Protein AF-A0A0Q5AUI1-F1 (afdb_monomer_lite)

Foldseek 3Di:
DWKQPPPRRFIKDQPDDWDPDVVIDRDFAIATEAPADPVPDDDADDDPRMGDFDADFDADDPQGHTYGPDYTDTPHPPPPPDDDPVVVAAADADPVLLVVLQVVLVVCVVVTSQWTDWDDDRHAIETEGQDDPCPVVVVSCVVRNHRNYDYDHPDDDD

pLDDT: mean 89.95, std 7.63, range [59.0, 98.44]

Radius of gyration: 17.19 Å; chains: 1; bounding box: 42×30×46 Å

Sequence (158 aa):
MIESGPGSGVPLLCLSAVMESAPPRCSGDTVTLIGLDWDALPEVPETSGTRWFDGTLYGTWDGSAITLTRPFAVGDQSGVDQEDPFASSVGSADSETLARALENLRTRRSEDANHLDAVEWDGIVHAVVVYDDGSIQADLDREFGTGVVVVRSALRPV

Structure (mmCIF, N/CA/C/O backbone):
data_AF-A0A0Q5AUI1-F1
#
_entry.id   AF-A0A0Q5AUI1-F1
#
loop_
_atom_site.group_PDB
_atom_site.id
_atom_site.type_symbol
_atom_site.label_atom_id
_atom_site.label_alt_id
_atom_site.label_comp_id
_atom_site.label_asym_id
_atom_site.label_entity_id
_atom_site.label_seq_id
_atom_site.pdbx_PDB_ins_code
_atom_site.Cartn_x
_atom_site.Cartn_y
_atom_site.Cartn_z
_atom_site.occupancy
_atom_site.B_iso_or_equiv
_atom_site.auth_seq_id
_atom_site.auth_comp_id
_atom_site.auth_asym_id
_atom_site.auth_atom_id
_atom_site.pdbx_PDB_model_num
ATOM 1 N N . MET A 1 1 ? 3.077 3.809 -10.133 1.00 86.44 1 MET A N 1
ATOM 2 C CA . MET A 1 1 ? 4.327 4.433 -10.599 1.00 86.44 1 MET A CA 1
ATOM 3 C C . MET A 1 1 ? 5.552 3.720 -10.046 1.00 86.44 1 MET A C 1
ATOM 5 O O . MET A 1 1 ? 5.557 3.340 -8.876 1.00 86.44 1 MET A O 1
ATOM 9 N N . ILE A 1 2 ? 6.552 3.512 -10.904 1.00 88.56 2 ILE A N 1
ATOM 10 C CA . ILE A 1 2 ? 7.879 2.983 -10.578 1.00 88.56 2 ILE A CA 1
ATOM 11 C C . ILE A 1 2 ? 8.908 4.039 -10.967 1.00 88.56 2 ILE A C 1
ATOM 13 O O . ILE A 1 2 ? 8.823 4.586 -12.066 1.00 88.56 2 ILE A O 1
ATOM 17 N N . GLU A 1 3 ? 9.902 4.275 -10.113 1.00 87.50 3 GLU A N 1
ATOM 18 C CA . GLU A 1 3 ? 11.056 5.120 -10.433 1.00 87.50 3 GLU A CA 1
ATOM 19 C C . GLU A 1 3 ? 12.385 4.409 -10.154 1.00 87.50 3 GLU A C 1
ATOM 21 O O . GLU A 1 3 ? 12.487 3.539 -9.287 1.00 87.50 3 GLU A O 1
ATOM 26 N N . SER A 1 4 ? 13.435 4.794 -10.879 1.00 84.25 4 SER A N 1
ATOM 27 C CA . SER A 1 4 ? 14.806 4.460 -10.502 1.00 84.25 4 SER A CA 1
ATOM 28 C C . SER A 1 4 ? 15.216 5.359 -9.332 1.00 84.25 4 SER A C 1
ATOM 30 O O . SER A 1 4 ? 15.335 6.574 -9.505 1.00 84.25 4 SER A O 1
ATOM 32 N N . GLY A 1 5 ? 15.425 4.791 -8.145 1.00 70.19 5 GLY A N 1
ATOM 33 C CA . GLY A 1 5 ? 15.835 5.534 -6.955 1.00 70.19 5 GLY A CA 1
ATOM 34 C C . GLY A 1 5 ? 17.077 6.414 -7.196 1.00 70.19 5 GLY A C 1
ATOM 35 O O . GLY A 1 5 ? 17.892 6.134 -8.084 1.00 70.19 5 GLY A O 1
ATOM 36 N N . PRO A 1 6 ? 17.255 7.493 -6.411 1.00 62.56 6 PRO A N 1
ATOM 37 C CA . PRO A 1 6 ? 18.282 8.494 -6.673 1.00 62.56 6 PRO A CA 1
ATOM 38 C C . PRO A 1 6 ? 19.688 7.885 -6.593 1.00 62.56 6 PRO A C 1
ATOM 40 O O . PRO A 1 6 ? 20.089 7.347 -5.564 1.00 62.56 6 PRO A O 1
ATOM 43 N N . GLY A 1 7 ? 20.449 7.989 -7.687 1.00 59.00 7 GLY A N 1
ATOM 44 C CA . GLY A 1 7 ? 21.872 7.634 -7.755 1.00 59.00 7 GLY A CA 1
ATOM 45 C C . GLY A 1 7 ? 22.208 6.137 -7.745 1.00 59.00 7 GLY A C 1
ATOM 46 O O . GLY A 1 7 ? 23.362 5.797 -7.988 1.00 59.00 7 GLY A O 1
ATOM 47 N N . SER A 1 8 ? 21.241 5.247 -7.495 1.00 65.94 8 SER A N 1
ATOM 48 C CA . SER A 1 8 ? 21.472 3.798 -7.401 1.00 65.94 8 SER A CA 1
ATOM 49 C C . SER A 1 8 ? 20.901 2.996 -8.572 1.00 65.94 8 SER A C 1
ATOM 51 O O . SER A 1 8 ? 21.332 1.867 -8.790 1.00 65.94 8 SER A O 1
ATOM 53 N N . GLY A 1 9 ? 19.925 3.541 -9.311 1.00 71.94 9 GLY A N 1
ATOM 54 C CA . GLY A 1 9 ? 19.213 2.803 -10.364 1.00 71.94 9 GLY A CA 1
ATOM 55 C C . GLY A 1 9 ? 18.279 1.706 -9.833 1.00 71.94 9 GLY A C 1
ATOM 56 O O . GLY A 1 9 ? 17.624 1.025 -10.624 1.00 71.94 9 GLY A O 1
ATOM 57 N N . VAL A 1 10 ? 18.198 1.542 -8.504 1.00 83.06 10 VAL A N 1
ATOM 58 C CA . VAL A 1 10 ? 17.347 0.542 -7.852 1.00 83.06 10 VAL A CA 1
ATOM 59 C C . VAL A 1 10 ? 15.887 0.881 -8.144 1.00 83.06 10 VAL A C 1
ATOM 61 O O . VAL A 1 10 ? 15.465 1.998 -7.841 1.00 83.06 10 VAL A O 1
ATOM 64 N N . PRO A 1 11 ? 15.108 -0.042 -8.720 1.00 89.69 11 PRO A N 1
ATOM 65 C CA . PRO A 1 11 ? 13.705 0.210 -8.992 1.00 89.69 11 PRO A CA 1
ATOM 66 C C . PRO A 1 11 ? 12.871 0.223 -7.712 1.00 89.69 11 PRO A C 1
ATOM 68 O O . PRO A 1 11 ? 12.910 -0.720 -6.915 1.00 89.69 11 PRO A O 1
ATOM 71 N N . LEU A 1 12 ? 12.085 1.282 -7.551 1.00 90.75 12 LEU A N 1
ATOM 72 C CA . LEU A 1 12 ? 11.180 1.488 -6.428 1.00 90.75 12 LEU A CA 1
ATOM 73 C C . LEU A 1 12 ? 9.745 1.572 -6.934 1.00 90.75 12 LEU A C 1
ATOM 75 O O . LEU A 1 12 ? 9.452 2.341 -7.846 1.00 90.75 12 LEU A O 1
ATOM 79 N N . LEU A 1 13 ? 8.850 0.809 -6.315 1.00 91.25 13 LEU A N 1
ATOM 80 C CA . LEU A 1 13 ? 7.411 0.974 -6.461 1.00 91.25 13 LEU A CA 1
ATOM 81 C C . LEU A 1 13 ? 6.927 2.026 -5.464 1.00 91.25 13 LEU A C 1
ATOM 83 O O . LEU A 1 13 ? 7.110 1.854 -4.256 1.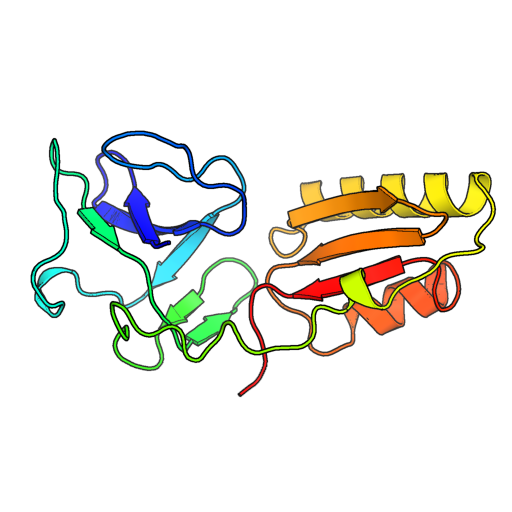00 91.25 13 LEU A O 1
ATOM 87 N N . CYS A 1 14 ? 6.282 3.084 -5.954 1.00 91.06 14 CYS A N 1
ATOM 88 C CA . CYS A 1 14 ? 5.610 4.040 -5.080 1.00 91.06 14 CYS A CA 1
ATOM 89 C C . CYS A 1 14 ? 4.290 3.443 -4.581 1.00 91.06 14 CYS A C 1
ATOM 91 O O . CYS A 1 14 ? 3.431 3.097 -5.394 1.00 91.06 14 CYS A O 1
ATOM 93 N N . LEU A 1 15 ? 4.122 3.360 -3.260 1.00 87.56 15 LEU A N 1
ATOM 94 C CA . LEU A 1 15 ? 2.898 2.861 -2.619 1.00 87.56 15 LEU A CA 1
ATOM 95 C C . LEU A 1 15 ? 2.048 3.968 -1.985 1.00 87.56 15 LEU A C 1
ATOM 97 O O . LEU A 1 15 ? 0.952 3.718 -1.489 1.00 87.56 15 LEU A O 1
ATOM 101 N N . SER A 1 16 ? 2.551 5.197 -2.021 1.00 81.12 16 SER A N 1
ATOM 102 C CA . SER A 1 16 ? 1.872 6.396 -1.542 1.00 81.12 16 SER A CA 1
ATOM 103 C C . SER A 1 16 ? 1.710 7.406 -2.682 1.00 81.12 16 SER A C 1
ATOM 105 O O . SER A 1 16 ? 1.812 7.068 -3.864 1.00 81.12 16 SER A O 1
ATOM 107 N N . ALA A 1 17 ? 1.455 8.666 -2.328 1.00 80.81 17 ALA A N 1
ATOM 108 C CA . ALA A 1 17 ? 1.389 9.750 -3.290 1.00 80.81 17 ALA A CA 1
ATOM 109 C C . ALA A 1 17 ? 2.681 9.864 -4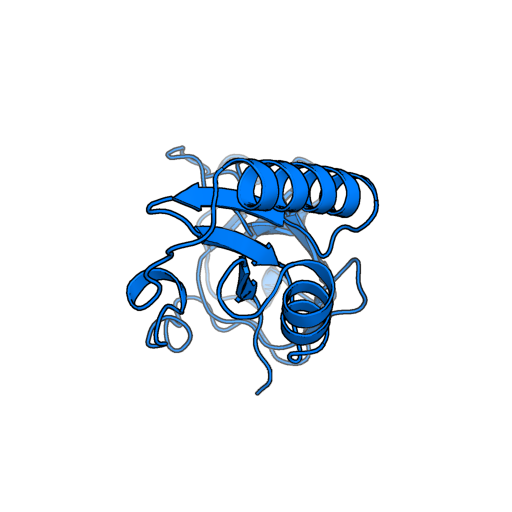.122 1.00 80.81 17 ALA A C 1
ATOM 111 O O . ALA A 1 17 ? 3.787 9.539 -3.677 1.00 80.81 17 ALA A O 1
ATOM 112 N N . VAL A 1 18 ? 2.512 10.358 -5.344 1.00 85.88 18 VAL A N 1
ATOM 113 C CA . VAL A 1 18 ? 3.593 10.701 -6.265 1.00 85.88 18 VAL A CA 1
ATOM 114 C C . VAL A 1 18 ? 3.645 12.217 -6.375 1.00 85.88 18 VAL A C 1
ATOM 116 O O . VAL A 1 18 ? 2.613 12.864 -6.543 1.00 85.88 18 VAL A O 1
ATOM 119 N N . MET A 1 19 ? 4.841 12.790 -6.278 1.00 85.81 19 MET A N 1
ATOM 120 C CA . MET A 1 19 ? 5.045 14.226 -6.421 1.00 85.81 19 MET A CA 1
ATOM 121 C C . MET A 1 19 ? 4.733 14.691 -7.844 1.00 85.81 19 MET A C 1
ATOM 123 O O . MET A 1 19 ? 5.208 14.101 -8.817 1.00 85.81 19 MET A O 1
ATOM 127 N N . GLU A 1 20 ? 4.023 15.813 -7.954 1.00 84.81 20 GLU A N 1
ATOM 128 C CA . GLU A 1 20 ? 3.817 16.538 -9.211 1.00 84.81 20 GLU A CA 1
ATOM 129 C C . GLU A 1 20 ? 5.108 17.279 -9.620 1.00 84.81 20 GLU A C 1
ATOM 131 O O . GLU A 1 20 ? 5.225 18.500 -9.513 1.00 84.81 20 GLU A O 1
ATOM 136 N N . SER A 1 21 ? 6.123 16.523 -10.045 1.00 84.44 21 SER A N 1
ATOM 137 C CA . SER A 1 21 ? 7.428 17.028 -10.488 1.00 84.44 21 SER A CA 1
ATOM 138 C C . SER A 1 21 ? 7.907 16.345 -11.775 1.00 84.44 21 SER A C 1
ATOM 140 O O . SER A 1 21 ? 7.344 15.345 -12.213 1.00 84.44 21 SER A O 1
ATOM 142 N N . ALA A 1 22 ? 8.962 16.888 -12.392 1.00 82.25 22 ALA A N 1
ATOM 143 C CA . ALA A 1 22 ? 9.622 16.307 -13.564 1.00 82.25 22 ALA A CA 1
ATOM 144 C C . ALA A 1 22 ? 11.143 16.211 -13.309 1.00 82.25 22 ALA A C 1
ATOM 146 O O . ALA A 1 22 ? 11.827 17.235 -13.400 1.00 82.25 22 ALA A O 1
ATOM 147 N N . PRO A 1 23 ? 11.693 15.030 -12.956 1.00 86.06 23 PRO A N 1
ATOM 148 C CA . PRO A 1 23 ? 11.027 13.726 -12.838 1.00 86.06 23 PRO A CA 1
ATOM 149 C C . PRO A 1 23 ? 10.053 13.649 -11.643 1.00 86.06 23 PRO A C 1
ATOM 151 O O . PRO A 1 23 ? 10.285 14.331 -10.636 1.00 86.06 23 PRO A O 1
ATOM 154 N N . PRO A 1 24 ? 8.980 12.842 -11.717 1.00 86.62 24 PRO A N 1
ATOM 155 C CA . PRO A 1 24 ? 8.130 12.551 -10.569 1.00 86.62 24 PRO A CA 1
ATOM 156 C C . PRO A 1 24 ? 8.910 11.719 -9.545 1.00 86.62 24 PRO A C 1
ATOM 158 O O . PRO A 1 24 ? 9.877 11.037 -9.885 1.00 86.62 24 PRO A O 1
ATOM 161 N N . ARG A 1 25 ? 8.508 11.807 -8.278 1.00 86.44 25 ARG A N 1
ATOM 162 C CA . ARG A 1 25 ? 9.182 11.149 -7.148 1.00 86.44 25 ARG A CA 1
ATOM 163 C C . ARG A 1 25 ? 8.147 10.520 -6.231 1.00 86.44 25 ARG A C 1
ATOM 165 O O . ARG A 1 25 ? 7.089 11.116 -6.028 1.00 86.44 25 ARG A O 1
ATOM 172 N N . CYS A 1 26 ? 8.439 9.366 -5.645 1.00 88.38 26 CYS A N 1
ATOM 173 C CA . CYS A 1 26 ? 7.601 8.829 -4.583 1.00 88.38 26 CYS A CA 1
ATOM 174 C C . CYS A 1 26 ? 7.643 9.788 -3.377 1.00 88.38 26 CYS A C 1
ATOM 176 O O . CYS A 1 26 ? 8.717 10.111 -2.866 1.00 88.38 26 CYS A O 1
ATOM 178 N N . SER A 1 27 ? 6.480 10.236 -2.902 1.00 78.62 27 SER A N 1
ATOM 179 C CA . SER A 1 27 ? 6.344 10.943 -1.626 1.00 78.62 27 SER A CA 1
ATOM 180 C C . SER A 1 27 ? 5.718 9.994 -0.610 1.00 78.62 27 SER A C 1
ATOM 182 O O . SER A 1 27 ? 4.501 9.976 -0.439 1.00 78.62 27 SER A O 1
ATOM 184 N N . GLY A 1 28 ? 6.541 9.163 0.025 1.00 80.88 28 GLY A N 1
ATOM 185 C CA . GLY A 1 28 ? 6.093 8.245 1.069 1.00 80.88 28 GLY A CA 1
ATOM 186 C C . GLY A 1 28 ? 6.726 6.870 0.960 1.00 80.88 28 GLY A C 1
ATOM 187 O O . GLY A 1 28 ? 7.882 6.741 0.550 1.00 80.88 28 GLY A O 1
ATOM 188 N N . ASP A 1 29 ? 5.956 5.864 1.355 1.00 86.38 29 ASP A N 1
ATOM 189 C CA . ASP A 1 29 ? 6.425 4.494 1.442 1.00 86.38 29 ASP A CA 1
ATOM 190 C C . ASP A 1 29 ? 6.708 3.929 0.048 1.00 86.38 29 ASP A C 1
ATOM 192 O O . ASP A 1 29 ? 5.959 4.117 -0.921 1.00 86.38 29 ASP A O 1
ATOM 196 N N . THR A 1 30 ? 7.843 3.244 -0.047 1.00 89.19 30 THR A N 1
ATOM 197 C CA . THR A 1 30 ? 8.307 2.611 -1.277 1.00 89.19 30 THR A CA 1
ATOM 198 C C . THR A 1 30 ? 8.703 1.184 -0.994 1.00 89.19 30 THR A C 1
ATOM 200 O O . THR A 1 30 ? 9.185 0.861 0.091 1.00 89.19 30 THR A O 1
ATOM 203 N N . VAL A 1 31 ? 8.528 0.338 -1.999 1.00 90.00 31 VAL A N 1
ATOM 204 C CA . VAL A 1 31 ? 8.991 -1.043 -1.955 1.00 90.00 31 VAL A CA 1
ATOM 205 C C . VAL A 1 31 ? 10.002 -1.270 -3.061 1.00 90.00 31 VAL A C 1
ATOM 207 O O . VAL A 1 31 ? 9.814 -0.843 -4.201 1.00 90.00 31 VAL A O 1
ATOM 210 N N . THR A 1 32 ? 11.090 -1.955 -2.718 1.00 92.06 32 THR A N 1
ATOM 211 C CA . THR A 1 32 ? 12.100 -2.350 -3.701 1.00 92.06 32 THR A CA 1
ATOM 212 C C . THR A 1 32 ? 11.538 -3.432 -4.617 1.00 92.06 32 THR A C 1
ATOM 214 O O . THR A 1 32 ? 10.924 -4.394 -4.147 1.00 92.06 32 THR A O 1
ATOM 217 N N . LEU A 1 33 ? 11.780 -3.297 -5.922 1.00 92.44 33 LEU A N 1
ATOM 218 C CA . LEU A 1 33 ? 11.477 -4.343 -6.895 1.00 92.44 33 LEU A CA 1
ATOM 219 C C . LEU A 1 33 ? 12.740 -5.129 -7.245 1.00 92.44 33 LEU A C 1
ATOM 221 O O . LEU A 1 33 ? 13.766 -4.563 -7.626 1.00 92.44 33 LEU A O 1
ATOM 225 N N . ILE A 1 34 ? 12.637 -6.450 -7.174 1.00 93.44 34 ILE A N 1
ATOM 226 C CA . ILE A 1 34 ? 13.680 -7.390 -7.578 1.00 93.44 34 ILE A CA 1
ATOM 227 C C . ILE A 1 34 ? 13.294 -7.989 -8.930 1.00 93.44 34 ILE A C 1
ATOM 229 O O . ILE A 1 34 ? 12.168 -8.448 -9.123 1.00 93.44 34 ILE A O 1
ATOM 233 N N . GLY A 1 35 ? 14.248 -8.008 -9.864 1.00 91.62 35 GLY A N 1
ATOM 234 C CA . GLY A 1 35 ? 14.074 -8.612 -11.187 1.00 91.62 35 GLY A CA 1
ATOM 235 C C . GLY A 1 35 ? 13.540 -7.672 -12.272 1.00 91.62 35 GLY A C 1
ATOM 236 O O . GLY A 1 35 ? 13.258 -8.145 -13.369 1.00 91.62 35 GLY A O 1
ATOM 237 N N . LEU A 1 36 ? 13.413 -6.364 -12.006 1.00 91.88 36 LEU A N 1
ATOM 238 C CA . LEU A 1 36 ? 13.175 -5.393 -13.077 1.00 91.88 36 LEU A CA 1
ATOM 239 C C . LEU A 1 36 ? 14.472 -5.162 -13.857 1.00 91.88 36 LEU A C 1
ATOM 241 O O . LEU A 1 36 ? 15.489 -4.776 -13.281 1.00 91.88 36 LEU A O 1
ATOM 245 N N . ASP A 1 37 ? 14.396 -5.347 -15.169 1.00 88.94 37 ASP A N 1
ATOM 246 C CA . ASP A 1 37 ? 15.442 -4.982 -16.116 1.00 88.94 37 ASP A CA 1
ATOM 247 C C . ASP A 1 37 ? 14.979 -3.759 -16.915 1.00 88.94 37 ASP A C 1
ATOM 249 O O . ASP A 1 37 ? 14.050 -3.850 -17.718 1.00 88.94 37 ASP A O 1
ATOM 253 N N . TRP A 1 38 ? 15.607 -2.607 -16.667 1.00 88.69 38 TRP A N 1
ATOM 254 C CA . TRP A 1 38 ? 15.267 -1.348 -17.330 1.00 88.69 38 TRP A CA 1
ATOM 255 C C . TRP A 1 38 ? 15.520 -1.375 -18.838 1.00 88.69 38 TRP A C 1
ATOM 257 O O . TRP A 1 38 ? 14.837 -0.660 -19.566 1.00 88.69 38 TRP A O 1
ATOM 267 N N . ASP A 1 39 ? 16.482 -2.172 -19.303 1.00 88.50 39 ASP A N 1
ATOM 268 C CA . ASP A 1 39 ? 16.862 -2.222 -20.716 1.00 88.50 39 ASP A CA 1
ATOM 269 C C . ASP A 1 39 ? 15.971 -3.191 -21.514 1.00 88.50 39 ASP A C 1
ATOM 271 O O . ASP A 1 39 ? 15.952 -3.159 -22.745 1.00 88.50 39 ASP A O 1
ATOM 275 N N . ALA A 1 40 ? 15.189 -4.024 -20.819 1.00 88.69 40 ALA A N 1
ATOM 276 C CA . ALA A 1 40 ? 14.166 -4.885 -21.407 1.00 88.69 40 ALA A CA 1
ATOM 277 C C . ALA A 1 40 ? 12.796 -4.192 -21.563 1.00 88.69 40 ALA A C 1
ATOM 279 O O . ALA A 1 40 ? 11.871 -4.781 -22.131 1.00 88.69 40 ALA A O 1
ATOM 280 N N . LEU A 1 41 ? 12.642 -2.969 -21.047 1.00 89.62 41 LEU A N 1
ATOM 281 C CA . LEU A 1 41 ? 11.410 -2.190 -21.165 1.00 89.62 41 LEU A CA 1
ATOM 282 C C . LEU A 1 41 ? 11.320 -1.480 -22.527 1.00 89.62 41 LEU A C 1
ATOM 284 O O . LEU A 1 41 ? 12.344 -1.210 -23.160 1.00 89.62 41 LEU A O 1
ATOM 288 N N . PRO A 1 42 ? 10.104 -1.125 -22.989 1.00 89.31 42 PRO A N 1
ATOM 289 C CA . PRO A 1 42 ? 9.968 -0.100 -24.021 1.00 89.31 42 PRO A CA 1
ATOM 290 C C . PRO A 1 42 ? 10.610 1.219 -23.562 1.00 89.31 42 PRO A C 1
ATOM 292 O O . PRO A 1 42 ? 10.900 1.403 -22.381 1.00 89.31 42 PRO A O 1
ATOM 295 N N . GLU A 1 43 ? 10.804 2.160 -24.489 1.00 89.50 43 GLU A N 1
ATOM 296 C CA . GLU A 1 43 ? 11.309 3.490 -24.139 1.00 89.50 43 GLU A CA 1
ATOM 297 C C . GLU A 1 43 ? 10.403 4.143 -23.082 1.00 89.50 43 GLU A C 1
ATOM 299 O O . GLU A 1 43 ? 9.198 4.307 -23.289 1.00 89.50 43 GLU A O 1
ATOM 304 N N . VAL A 1 44 ? 10.996 4.487 -21.938 1.00 91.44 44 VAL A N 1
ATOM 305 C CA . VAL A 1 44 ? 10.334 5.169 -20.823 1.00 91.44 44 VAL A CA 1
ATOM 306 C C . VAL A 1 44 ? 10.931 6.564 -20.640 1.00 91.44 44 VAL A C 1
ATOM 308 O O . VAL A 1 44 ? 12.103 6.772 -20.964 1.00 91.44 44 VAL A O 1
ATOM 311 N N . PRO A 1 45 ? 10.161 7.529 -20.110 1.00 91.12 45 PRO A N 1
ATOM 312 C CA . PRO A 1 45 ? 10.682 8.847 -19.785 1.00 91.12 45 PRO A CA 1
ATOM 313 C C . PRO A 1 45 ? 11.936 8.785 -18.905 1.00 91.12 45 PRO A C 1
ATOM 315 O O . PRO A 1 45 ? 11.977 8.068 -17.902 1.00 91.12 45 PRO A O 1
ATOM 318 N N . GLU A 1 46 ? 12.940 9.581 -19.272 1.00 90.00 46 GLU A N 1
ATOM 319 C CA . GLU A 1 46 ? 14.162 9.771 -18.497 1.00 90.00 46 GLU A CA 1
ATOM 320 C C . GLU A 1 46 ? 14.486 11.266 -18.385 1.00 90.00 46 GLU A C 1
ATOM 322 O O . GLU A 1 46 ? 14.387 12.030 -19.346 1.00 90.00 46 GLU A O 1
ATOM 327 N N . THR A 1 47 ? 14.876 11.720 -17.198 1.00 90.56 47 THR A N 1
ATOM 328 C CA . THR A 1 47 ? 15.354 13.089 -16.968 1.00 90.56 47 THR A CA 1
ATOM 329 C C . THR A 1 47 ? 16.397 13.073 -15.869 1.00 90.56 47 THR A C 1
ATOM 331 O O . THR A 1 47 ? 16.176 12.511 -14.798 1.00 90.56 47 THR A O 1
ATOM 334 N N . SER A 1 48 ? 17.552 13.689 -16.139 1.00 86.69 48 SER A N 1
ATOM 335 C CA . SER A 1 48 ? 18.683 13.743 -15.202 1.00 86.69 48 SER A CA 1
ATOM 336 C C . SER A 1 48 ? 19.082 12.359 -14.656 1.00 86.69 48 SER A C 1
ATOM 338 O O . SER A 1 48 ? 19.402 12.227 -13.477 1.00 86.69 48 SER A O 1
ATOM 340 N N . GLY A 1 49 ? 19.024 11.321 -15.503 1.00 83.62 49 GLY A N 1
ATOM 341 C CA . GLY A 1 49 ? 19.362 9.937 -15.148 1.00 83.62 49 GLY A CA 1
ATOM 342 C C . GLY A 1 49 ? 18.322 9.204 -14.293 1.00 83.62 49 GLY A C 1
ATOM 343 O O . GLY A 1 49 ? 18.596 8.104 -13.826 1.00 83.62 49 GLY A O 1
ATOM 344 N N . THR A 1 50 ? 17.147 9.798 -14.058 1.00 87.88 50 THR A N 1
ATOM 345 C CA . THR A 1 50 ? 16.010 9.131 -13.406 1.00 87.88 50 THR A CA 1
ATOM 346 C C . THR A 1 50 ? 15.042 8.640 -14.471 1.00 87.88 50 THR A C 1
ATOM 348 O O . THR A 1 50 ? 14.583 9.454 -15.271 1.00 87.88 50 THR A O 1
ATOM 351 N N . ARG A 1 51 ? 14.723 7.344 -14.466 1.00 91.12 51 ARG A N 1
ATOM 352 C CA . ARG A 1 51 ? 13.686 6.716 -15.297 1.00 91.12 51 ARG A CA 1
ATOM 353 C C . ARG A 1 51 ? 12.422 6.495 -14.474 1.00 91.12 51 ARG A C 1
ATOM 355 O O . ARG A 1 51 ? 12.519 6.173 -13.289 1.00 91.12 51 ARG A O 1
ATOM 362 N N . TRP A 1 52 ? 11.251 6.636 -15.089 1.00 92.19 52 TRP A N 1
ATOM 363 C CA . TRP A 1 52 ? 9.975 6.334 -14.434 1.00 92.19 52 TRP A CA 1
ATOM 364 C C . TRP A 1 52 ? 8.902 5.897 -15.424 1.00 92.19 52 TRP A C 1
ATOM 366 O O . TRP A 1 52 ? 8.933 6.267 -16.596 1.00 92.19 52 TRP A O 1
ATOM 376 N N . PHE A 1 53 ? 7.931 5.126 -14.941 1.00 91.69 53 PHE A N 1
ATOM 377 C CA . PHE A 1 53 ? 6.750 4.740 -15.709 1.00 91.69 53 PHE A CA 1
ATOM 378 C C . PHE A 1 53 ? 5.614 4.258 -14.796 1.00 91.69 53 PHE A C 1
ATOM 380 O O . PHE A 1 53 ? 5.798 3.997 -13.604 1.00 91.69 53 PHE A O 1
ATOM 387 N N . ASP A 1 54 ? 4.434 4.091 -15.384 1.00 89.88 54 ASP A N 1
ATOM 388 C CA . ASP A 1 54 ? 3.280 3.439 -14.770 1.00 89.88 54 ASP A CA 1
ATOM 389 C C . ASP A 1 54 ? 2.952 2.130 -15.484 1.00 89.88 54 ASP A C 1
ATOM 391 O O . ASP A 1 54 ? 3.304 1.934 -16.648 1.00 89.88 54 ASP A O 1
ATOM 395 N N . GLY A 1 55 ? 2.260 1.234 -14.788 1.00 89.38 55 GLY A N 1
ATOM 396 C CA . GLY A 1 55 ? 1.703 0.022 -15.369 1.00 89.38 55 GLY A CA 1
ATOM 397 C C . GLY A 1 55 ? 1.385 -1.031 -14.310 1.00 89.38 55 GLY A C 1
ATOM 398 O O . GLY A 1 55 ? 1.321 -0.721 -13.118 1.00 89.38 55 GLY A O 1
ATOM 399 N N . THR A 1 56 ? 1.253 -2.280 -14.752 1.00 89.00 56 THR A N 1
ATOM 400 C CA . THR A 1 56 ? 0.889 -3.420 -13.902 1.00 89.00 56 THR A CA 1
ATOM 401 C C . THR A 1 56 ? 2.067 -4.381 -13.719 1.00 89.00 56 THR A C 1
ATOM 403 O O . THR A 1 56 ? 2.817 -4.665 -14.658 1.00 89.00 56 THR A O 1
ATOM 406 N N . LEU A 1 57 ? 2.221 -4.903 -12.498 1.00 91.19 57 LEU A N 1
ATOM 407 C CA . LEU A 1 57 ? 3.239 -5.892 -12.141 1.00 91.19 57 LEU A CA 1
ATOM 408 C C . LEU A 1 57 ? 2.623 -7.149 -11.543 1.00 91.19 57 LEU A C 1
ATOM 410 O O . LEU A 1 57 ? 1.541 -7.117 -10.963 1.00 91.19 57 LEU A O 1
ATOM 414 N N . TYR A 1 58 ? 3.378 -8.239 -11.629 1.00 92.00 58 TYR A N 1
ATOM 415 C CA . TYR A 1 58 ? 3.077 -9.498 -10.962 1.00 92.00 58 TYR A CA 1
ATOM 416 C C . TYR A 1 58 ? 4.322 -9.957 -10.222 1.00 92.00 58 TYR A C 1
ATOM 418 O O . TYR A 1 58 ? 5.415 -9.984 -10.794 1.00 92.00 58 TYR A O 1
ATOM 426 N N . GLY A 1 59 ? 4.171 -10.339 -8.960 1.00 93.25 59 GLY A N 1
ATOM 427 C CA . GLY A 1 59 ? 5.309 -10.674 -8.122 1.00 93.25 59 GLY A CA 1
ATOM 428 C C . GLY A 1 59 ? 4.926 -11.346 -6.817 1.00 93.25 59 GLY A C 1
ATOM 429 O O . GLY A 1 59 ? 3.748 -11.507 -6.510 1.00 93.25 59 GLY A O 1
ATOM 430 N N . THR A 1 60 ? 5.945 -11.737 -6.064 1.00 94.56 60 THR A N 1
ATOM 431 C CA . THR A 1 60 ? 5.817 -12.244 -4.697 1.00 94.56 60 THR A CA 1
ATOM 432 C C . THR A 1 60 ? 6.303 -11.191 -3.716 1.00 94.56 60 THR A C 1
ATOM 434 O O . THR A 1 60 ? 7.403 -10.665 -3.886 1.00 94.56 60 THR A O 1
ATOM 437 N N . TRP A 1 61 ? 5.499 -10.917 -2.693 1.00 93.94 61 TRP A N 1
ATOM 438 C CA . TRP A 1 61 ? 5.855 -10.070 -1.558 1.00 93.94 61 TRP A CA 1
ATOM 439 C C . TRP A 1 61 ? 6.465 -10.922 -0.443 1.00 93.94 61 TRP A C 1
ATOM 441 O O . TRP A 1 61 ? 5.876 -11.932 -0.064 1.00 93.94 61 TRP A O 1
ATOM 451 N N . ASP A 1 62 ? 7.633 -10.529 0.069 1.00 92.50 62 ASP A N 1
ATOM 452 C CA . ASP A 1 62 ? 8.329 -11.244 1.154 1.00 92.50 62 ASP A CA 1
ATOM 453 C C . ASP A 1 62 ? 8.278 -10.529 2.518 1.00 92.50 62 ASP A C 1
ATOM 455 O O . ASP A 1 62 ? 8.905 -10.981 3.475 1.00 92.50 62 ASP A O 1
ATOM 459 N N . GLY A 1 63 ? 7.532 -9.423 2.608 1.00 91.00 63 GLY A N 1
ATOM 460 C CA . GLY A 1 63 ? 7.503 -8.533 3.773 1.00 91.00 63 GLY A CA 1
ATOM 461 C C . GLY A 1 63 ? 8.424 -7.314 3.650 1.00 91.00 63 GLY A C 1
ATOM 462 O O . GLY A 1 63 ? 8.320 -6.395 4.457 1.00 91.00 63 GLY A O 1
ATOM 463 N N . SER A 1 64 ? 9.301 -7.266 2.642 1.00 90.50 64 SER A N 1
ATOM 464 C CA . SER A 1 64 ? 10.244 -6.155 2.440 1.00 90.50 64 SER A CA 1
ATOM 465 C C . SER A 1 64 ? 10.446 -5.744 0.977 1.00 90.50 64 SER A C 1
ATOM 467 O O . SER A 1 64 ? 10.616 -4.558 0.679 1.00 90.50 64 SER A O 1
ATOM 469 N N . ALA A 1 65 ? 10.399 -6.697 0.049 1.00 92.81 65 ALA A N 1
ATOM 470 C CA . ALA A 1 65 ? 10.581 -6.483 -1.377 1.00 92.81 65 ALA A CA 1
ATOM 471 C C . ALA A 1 65 ? 9.560 -7.276 -2.199 1.00 92.81 65 ALA A C 1
ATOM 473 O O . ALA A 1 65 ? 9.041 -8.314 -1.780 1.00 92.81 65 ALA A O 1
ATOM 474 N N . ILE A 1 66 ? 9.290 -6.788 -3.412 1.00 94.62 66 ILE A N 1
ATOM 475 C CA . ILE A 1 66 ? 8.521 -7.533 -4.411 1.00 94.62 66 ILE A CA 1
ATOM 476 C C . ILE A 1 66 ? 9.498 -8.138 -5.408 1.00 94.62 66 ILE A C 1
ATOM 478 O O . ILE A 1 66 ? 10.213 -7.419 -6.105 1.00 94.62 66 ILE A O 1
ATOM 482 N N . THR A 1 67 ? 9.483 -9.460 -5.533 1.00 95.38 67 THR A N 1
ATOM 483 C CA . THR A 1 67 ? 10.191 -10.153 -6.614 1.00 95.38 67 THR A CA 1
ATOM 484 C C . THR A 1 67 ? 9.254 -10.350 -7.793 1.00 95.38 67 THR A C 1
ATOM 486 O O . THR A 1 67 ? 8.219 -11.003 -7.658 1.00 95.38 67 THR A O 1
ATOM 489 N N . LEU A 1 68 ? 9.601 -9.789 -8.952 1.00 94.50 68 LEU A N 1
ATOM 490 C CA . LEU A 1 68 ? 8.798 -9.924 -10.163 1.00 94.50 68 LEU A CA 1
ATOM 491 C C . LEU A 1 68 ? 8.766 -11.385 -10.632 1.00 94.50 68 LEU A C 1
ATOM 493 O O . LEU A 1 68 ? 9.795 -12.044 -10.753 1.00 94.50 68 LEU A O 1
ATOM 497 N N . THR A 1 69 ? 7.568 -11.881 -10.932 1.00 94.00 69 THR A N 1
ATOM 498 C CA . THR A 1 69 ? 7.343 -13.229 -11.491 1.00 94.00 69 THR A CA 1
ATOM 499 C C . THR A 1 69 ? 7.024 -13.195 -12.983 1.00 94.00 69 THR A C 1
ATOM 501 O O . THR A 1 69 ? 6.993 -14.237 -13.641 1.00 94.00 69 THR A O 1
ATOM 504 N N . ARG A 1 70 ? 6.785 -12.000 -13.532 1.00 90.88 70 ARG A N 1
ATOM 505 C CA . ARG A 1 70 ? 6.553 -11.730 -14.953 1.00 90.88 70 ARG A CA 1
ATOM 506 C C . ARG A 1 70 ? 7.219 -10.403 -15.329 1.00 90.88 70 ARG A C 1
ATOM 508 O O . ARG A 1 70 ? 7.416 -9.569 -14.443 1.00 90.88 70 ARG A O 1
ATOM 515 N N . PRO A 1 71 ? 7.530 -10.179 -16.617 1.00 87.69 71 PRO A N 1
ATOM 516 C CA . PRO A 1 71 ? 7.935 -8.862 -17.090 1.00 87.69 71 PRO A CA 1
ATOM 517 C C . PRO A 1 71 ? 6.898 -7.797 -16.732 1.00 87.69 71 PRO A C 1
ATOM 519 O O . PRO A 1 71 ? 5.696 -8.072 -16.692 1.00 87.69 71 PRO A O 1
ATOM 522 N N . PHE A 1 72 ? 7.374 -6.580 -16.493 1.00 88.06 72 PHE A N 1
ATOM 523 C CA . PHE A 1 72 ? 6.508 -5.451 -16.193 1.00 88.06 72 PHE A CA 1
ATOM 524 C C . PHE A 1 72 ? 5.667 -5.071 -17.423 1.00 88.06 72 PHE A C 1
ATOM 526 O O . PHE A 1 72 ? 6.206 -4.931 -18.522 1.00 88.06 72 PHE A O 1
ATOM 533 N N . ALA A 1 73 ? 4.361 -4.861 -17.247 1.00 87.00 73 ALA A N 1
ATOM 534 C CA . ALA A 1 73 ? 3.475 -4.393 -18.309 1.00 87.00 73 ALA A CA 1
ATOM 535 C C . ALA A 1 73 ? 3.360 -2.857 -18.275 1.00 87.00 73 ALA A C 1
ATOM 537 O O . ALA A 1 73 ? 2.475 -2.296 -17.626 1.00 87.00 73 ALA A O 1
ATOM 538 N N . VAL A 1 74 ? 4.297 -2.165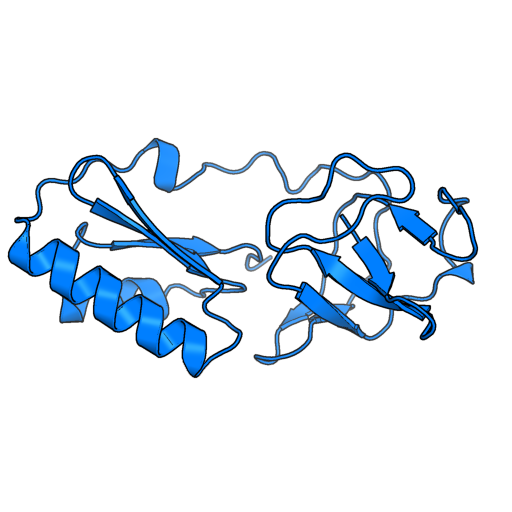 -18.935 1.00 90.38 74 VAL A N 1
ATOM 539 C CA . VAL A 1 74 ? 4.331 -0.689 -18.996 1.00 90.38 74 VAL A CA 1
ATOM 540 C C . VAL A 1 74 ? 3.071 -0.158 -19.683 1.00 90.38 74 VAL A C 1
ATOM 542 O O . VAL A 1 74 ? 2.697 -0.625 -20.756 1.00 90.38 74 VAL A O 1
ATOM 545 N N . GLY A 1 75 ? 2.419 0.823 -19.061 1.00 86.75 75 GLY A N 1
ATOM 546 C CA . GLY A 1 75 ? 1.176 1.433 -19.533 1.00 86.75 75 GLY A CA 1
ATOM 547 C C . GLY A 1 75 ? -0.080 0.585 -19.319 1.00 86.75 75 GLY A C 1
ATOM 548 O O . GLY A 1 75 ? -1.175 1.080 -19.576 1.00 86.75 75 GLY A O 1
ATOM 549 N N . ASP A 1 76 ? 0.043 -0.657 -18.836 1.00 86.44 76 ASP A N 1
ATOM 550 C CA . ASP A 1 76 ? -1.119 -1.493 -18.543 1.00 86.44 76 ASP A CA 1
ATOM 551 C C . ASP A 1 76 ? -1.816 -1.045 -17.257 1.00 86.44 76 ASP A C 1
ATOM 553 O O . ASP A 1 76 ? -1.222 -1.022 -16.177 1.00 86.44 76 ASP A O 1
ATOM 557 N N . GLN A 1 77 ? -3.101 -0.739 -17.384 1.00 80.25 77 GLN A N 1
ATOM 558 C CA . GLN A 1 77 ? -3.970 -0.281 -16.307 1.00 80.25 77 GLN A CA 1
ATOM 559 C C . GLN A 1 77 ? -5.010 -1.341 -15.917 1.00 80.25 77 GLN A C 1
ATOM 561 O O . GLN A 1 77 ? -5.939 -1.046 -15.180 1.00 80.25 77 GLN A O 1
ATOM 566 N N . SER A 1 78 ? -4.868 -2.595 -16.353 1.00 75.12 78 SER A N 1
ATOM 567 C CA . SER A 1 78 ? -5.825 -3.658 -16.010 1.00 75.12 78 SER A CA 1
ATOM 568 C C . SER A 1 78 ? -6.038 -3.866 -14.497 1.00 75.12 78 SER A C 1
ATOM 570 O O . SER A 1 78 ? -7.076 -4.380 -14.083 1.00 75.12 78 SER A O 1
ATOM 572 N N . GLY A 1 79 ? -5.097 -3.432 -13.650 1.00 68.50 79 GLY A N 1
ATOM 573 C CA . GLY A 1 79 ? -5.216 -3.494 -12.190 1.00 68.50 79 GLY A CA 1
ATOM 574 C C . GLY A 1 79 ? -6.118 -2.444 -11.511 1.00 68.50 79 GLY A C 1
ATOM 575 O O . GLY A 1 79 ? -6.442 -2.636 -10.333 1.00 68.50 79 GLY A O 1
ATOM 576 N N . VAL A 1 80 ? -6.524 -1.352 -12.185 1.00 67.94 80 VAL A N 1
ATOM 577 C CA . VAL A 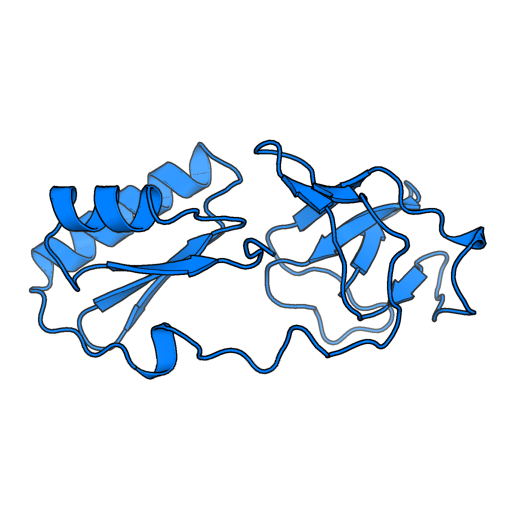1 80 ? -7.280 -0.248 -11.537 1.00 67.94 80 VAL A CA 1
ATOM 578 C C . VAL A 1 80 ? -8.795 -0.459 -11.435 1.00 67.94 80 VAL A C 1
ATOM 580 O O . VAL A 1 80 ? -9.420 0.210 -10.620 1.00 67.94 80 VAL A O 1
ATOM 583 N N . ASP A 1 81 ? -9.390 -1.415 -12.152 1.00 66.12 81 ASP A N 1
ATOM 584 C CA . ASP A 1 81 ? -10.856 -1.610 -12.208 1.00 66.12 81 ASP A CA 1
ATOM 585 C C . ASP A 1 81 ? -11.483 -2.293 -10.968 1.00 66.12 81 ASP A C 1
ATOM 587 O O . ASP A 1 81 ? -12.598 -2.810 -11.031 1.00 66.12 81 ASP A O 1
ATOM 591 N N . GLN A 1 82 ? -10.798 -2.337 -9.825 1.00 68.69 82 GLN A N 1
ATOM 592 C CA . GLN A 1 82 ? -11.338 -2.993 -8.629 1.00 68.69 82 GLN A CA 1
ATOM 593 C C . GLN A 1 82 ? -12.151 -2.071 -7.728 1.00 68.69 82 GLN A C 1
ATOM 595 O O . GLN A 1 82 ? -11.847 -0.890 -7.569 1.00 68.69 82 GLN A O 1
ATOM 600 N N . GLU A 1 83 ? -13.127 -2.685 -7.057 1.00 79.88 83 GLU A N 1
ATOM 601 C CA . GLU A 1 83 ? -13.900 -2.075 -5.984 1.00 79.88 83 GLU A CA 1
ATOM 602 C C . GLU A 1 83 ? -12.969 -1.611 -4.858 1.00 79.88 83 GLU A C 1
ATOM 604 O O . GLU A 1 83 ? -12.199 -2.388 -4.291 1.00 79.88 83 GLU A O 1
ATOM 609 N N . ASP A 1 84 ? -13.027 -0.317 -4.551 1.00 84.88 84 ASP A N 1
ATOM 610 C CA . ASP A 1 84 ? -12.308 0.255 -3.422 1.00 84.88 84 ASP A CA 1
ATOM 611 C C . ASP A 1 84 ? -13.096 -0.049 -2.139 1.00 84.88 84 ASP A C 1
ATOM 613 O O . ASP A 1 84 ? -14.199 0.486 -1.981 1.00 84.88 84 ASP A O 1
ATOM 617 N N . PRO A 1 85 ? -12.566 -0.862 -1.201 1.00 86.44 85 PRO A N 1
ATOM 618 C CA . PRO A 1 85 ? -13.280 -1.182 0.034 1.00 86.44 85 PRO A CA 1
ATOM 619 C C . PRO A 1 85 ? -13.606 0.075 0.853 1.00 86.44 85 PRO A C 1
ATOM 621 O O . PRO A 1 85 ? -14.598 0.096 1.583 1.00 86.44 85 PRO A O 1
ATOM 624 N N . PHE A 1 86 ? -12.822 1.146 0.681 1.00 89.88 86 PHE A N 1
ATOM 625 C CA . PHE A 1 86 ? -13.047 2.430 1.339 1.00 89.88 86 PHE A CA 1
ATOM 626 C C . PHE A 1 86 ? -14.259 3.181 0.780 1.00 89.88 86 PHE A C 1
ATOM 628 O O . PHE A 1 86 ? -14.894 3.942 1.502 1.00 89.88 86 PHE A O 1
ATOM 635 N N . ALA A 1 87 ? -14.601 2.988 -0.498 1.00 85.88 87 ALA A N 1
ATOM 636 C CA . ALA A 1 87 ? -15.732 3.679 -1.119 1.00 85.88 87 ALA A CA 1
ATOM 637 C C . ALA A 1 87 ? -17.085 3.176 -0.586 1.00 85.88 87 ALA A C 1
ATOM 639 O O . ALA A 1 87 ? -18.078 3.900 -0.628 1.00 85.88 87 ALA A O 1
ATOM 640 N N . SER A 1 88 ? -17.122 1.938 -0.090 1.00 79.00 88 SER A N 1
ATOM 641 C CA . SER A 1 88 ? -18.315 1.300 0.474 1.00 79.00 88 SER A CA 1
ATOM 642 C C . SER A 1 88 ? -18.365 1.294 2.003 1.00 79.00 88 SER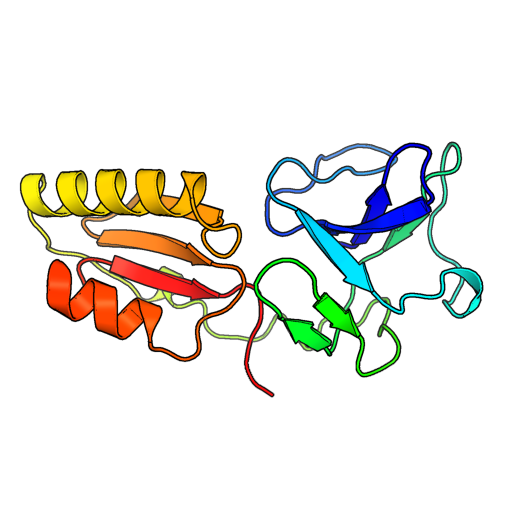 A C 1
ATOM 644 O O . SER A 1 88 ? -19.360 0.841 2.571 1.00 79.00 88 SER A O 1
ATOM 646 N N . SER A 1 89 ? -17.308 1.740 2.684 1.00 83.75 89 SER A N 1
ATOM 647 C CA . SER A 1 89 ? -17.226 1.662 4.140 1.00 83.75 89 SER A CA 1
ATOM 648 C C . SER A 1 89 ? -17.908 2.851 4.812 1.00 83.75 89 SER A C 1
ATOM 650 O O . SER A 1 89 ? -17.558 3.998 4.549 1.00 83.75 89 SER A O 1
ATOM 652 N N . VAL A 1 90 ? -18.846 2.566 5.717 1.00 85.00 90 VAL A N 1
ATOM 653 C CA . VAL A 1 90 ? -19.450 3.547 6.629 1.00 85.00 90 VAL A CA 1
ATOM 654 C C . VAL A 1 90 ? -19.266 3.031 8.045 1.00 85.00 90 VAL A C 1
ATOM 656 O O . VAL A 1 90 ? -19.613 1.883 8.338 1.00 85.00 90 VAL A O 1
ATOM 659 N N . GLY A 1 91 ? -18.704 3.870 8.908 1.00 90.06 91 GLY A N 1
ATOM 660 C CA . GLY A 1 91 ? -18.408 3.523 10.283 1.00 90.06 91 GLY A CA 1
ATOM 661 C C . GLY A 1 91 ? -19.482 3.959 11.269 1.00 90.06 91 GLY A C 1
ATOM 662 O O . GLY A 1 91 ? -20.284 4.858 11.024 1.00 90.06 91 GLY A O 1
ATOM 663 N N . SER A 1 92 ? -19.486 3.320 12.433 1.00 93.06 92 SER A N 1
ATOM 664 C CA . SER A 1 92 ? -20.287 3.755 13.583 1.00 93.06 92 SER A CA 1
ATOM 665 C C . SER A 1 92 ? -19.566 3.514 14.908 1.00 93.06 92 SER A C 1
ATOM 667 O O . SER A 1 92 ? -20.216 3.397 15.950 1.00 93.06 92 SER A O 1
ATOM 669 N N . ALA A 1 93 ? -18.242 3.349 14.865 1.00 95.94 93 ALA A N 1
ATOM 670 C CA . ALA A 1 93 ? -17.445 3.097 16.053 1.00 95.94 93 ALA A CA 1
ATOM 671 C C . ALA A 1 93 ? -17.366 4.362 16.916 1.00 95.94 93 ALA A C 1
ATOM 673 O O . ALA A 1 93 ? -17.422 5.488 16.418 1.00 95.94 93 ALA A O 1
ATOM 674 N N . ASP A 1 94 ? -17.240 4.184 18.227 1.00 97.25 94 ASP A N 1
ATOM 675 C CA . ASP A 1 94 ? -17.041 5.307 19.133 1.00 97.25 94 ASP A CA 1
ATOM 676 C C . ASP A 1 94 ? -15.607 5.861 19.033 1.00 97.25 94 ASP A C 1
ATOM 678 O O . ASP A 1 94 ? -14.663 5.180 18.623 1.00 97.25 94 ASP A O 1
ATOM 682 N N . SER A 1 95 ? -15.431 7.116 19.449 1.00 96.25 95 SER A N 1
ATOM 683 C CA . SER A 1 95 ? -14.153 7.824 19.341 1.00 96.25 95 SER A CA 1
ATOM 684 C C . SER A 1 95 ? -13.012 7.184 20.137 1.00 96.25 95 SER A C 1
ATOM 686 O O . SER A 1 95 ? -11.855 7.325 19.748 1.00 96.25 95 SER A O 1
ATOM 688 N N . GLU A 1 96 ? -13.306 6.515 21.256 1.00 97.88 96 GLU A N 1
ATOM 689 C CA . GLU A 1 96 ? -12.274 5.863 22.071 1.00 97.88 96 GLU A CA 1
ATOM 690 C C . GLU A 1 96 ? -11.728 4.634 21.338 1.00 97.88 96 GLU A C 1
ATOM 692 O O . GLU A 1 96 ? -10.512 4.456 21.222 1.00 97.88 96 GLU A O 1
ATOM 697 N N . THR A 1 97 ? -12.626 3.837 20.761 1.00 98.38 97 THR A N 1
ATOM 698 C CA . THR A 1 97 ? -12.276 2.686 19.930 1.00 98.38 97 THR A CA 1
ATOM 699 C C . THR A 1 97 ? -11.478 3.103 18.688 1.00 98.38 97 THR A C 1
ATOM 701 O O . THR A 1 97 ? -10.435 2.508 18.407 1.00 98.38 97 THR A O 1
ATOM 704 N N . LEU A 1 98 ? -11.900 4.163 17.987 1.00 98.25 98 LEU A N 1
ATOM 705 C CA . LEU A 1 98 ? -11.191 4.692 16.812 1.00 98.25 98 LEU A CA 1
ATOM 706 C C . LEU A 1 98 ? -9.785 5.199 17.157 1.00 98.25 98 LEU A C 1
ATOM 708 O O . LEU A 1 98 ? -8.819 4.882 16.461 1.00 98.25 98 LEU A O 1
ATOM 712 N N . ALA A 1 99 ? -9.643 5.942 18.260 1.00 98.12 99 ALA A N 1
ATOM 713 C CA . ALA A 1 99 ? -8.345 6.435 18.713 1.00 98.12 99 ALA A CA 1
ATOM 714 C C . ALA A 1 99 ? -7.388 5.285 19.064 1.00 98.12 99 ALA A C 1
ATOM 716 O O . ALA A 1 99 ? -6.205 5.339 18.719 1.00 98.12 99 ALA A O 1
ATOM 717 N N . ARG A 1 100 ? -7.903 4.222 19.699 1.00 98.38 100 ARG A N 1
ATOM 718 C CA . ARG A 1 100 ? -7.119 3.024 20.020 1.00 98.38 100 ARG A CA 1
ATOM 719 C C . ARG A 1 100 ? -6.647 2.298 18.759 1.00 98.38 100 ARG A C 1
ATOM 721 O O . ARG A 1 100 ? -5.482 1.911 18.691 1.00 98.38 100 ARG A O 1
ATOM 728 N N . ALA A 1 101 ? -7.525 2.139 17.768 1.00 98.38 101 ALA A N 1
ATOM 729 C CA . ALA A 1 101 ? -7.187 1.499 16.499 1.00 98.38 101 ALA A CA 1
ATOM 730 C C . ALA A 1 101 ? -6.118 2.288 15.724 1.00 98.38 101 ALA A C 1
ATOM 732 O O . ALA A 1 101 ? -5.138 1.706 15.259 1.00 98.38 101 ALA A O 1
ATOM 733 N N . LEU A 1 102 ? -6.251 3.617 15.643 1.00 98.06 102 LEU A N 1
ATOM 734 C CA . LEU A 1 102 ? -5.25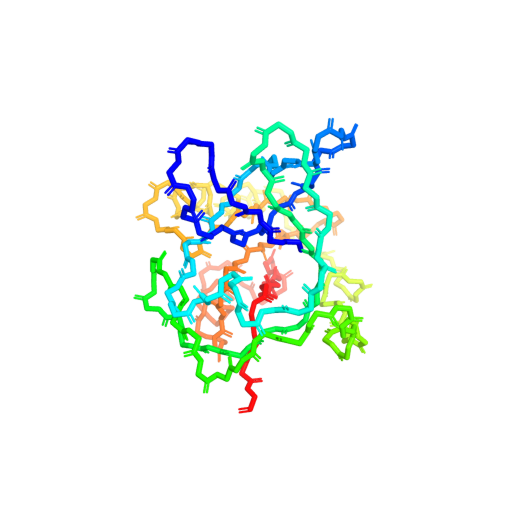8 4.474 14.990 1.00 98.06 102 LEU A CA 1
ATOM 735 C C . LEU A 1 102 ? -3.876 4.388 15.644 1.00 98.06 102 LEU A C 1
ATOM 737 O O . LEU A 1 102 ? -2.873 4.294 14.939 1.00 98.06 102 LEU A O 1
ATOM 741 N N . GLU A 1 103 ? -3.803 4.429 16.974 1.00 98.00 103 GLU A N 1
ATOM 742 C CA . GLU A 1 103 ? -2.518 4.361 17.678 1.00 98.00 103 GLU A CA 1
ATOM 743 C C . GLU A 1 103 ? -1.827 3.006 17.484 1.00 98.00 103 GLU A C 1
ATOM 745 O O . GLU A 1 103 ? -0.621 2.941 17.228 1.00 98.00 103 GLU A O 1
ATOM 750 N N . ASN A 1 104 ? -2.604 1.921 17.529 1.00 98.44 104 ASN A N 1
ATOM 751 C CA . ASN A 1 104 ? -2.109 0.581 17.238 1.00 98.44 104 ASN A CA 1
ATOM 752 C C . ASN A 1 104 ? -1.532 0.502 15.814 1.00 98.44 104 ASN A C 1
ATOM 754 O O . ASN A 1 104 ? -0.383 0.102 15.640 1.00 98.44 104 ASN A O 1
ATOM 758 N N . LEU A 1 105 ? -2.273 0.966 14.803 1.00 98.00 105 LEU A N 1
ATOM 759 C CA . LEU A 1 105 ? -1.822 0.930 13.407 1.00 98.00 105 LEU A CA 1
ATOM 760 C C . LEU A 1 105 ? -0.593 1.811 13.149 1.00 98.00 105 LEU A C 1
ATOM 762 O O . LEU A 1 105 ? 0.270 1.434 12.356 1.00 98.00 105 LEU A O 1
ATOM 766 N N . ARG A 1 106 ? -0.463 2.951 13.839 1.00 95.31 106 ARG A N 1
ATOM 767 C CA . ARG A 1 106 ? 0.758 3.776 13.790 1.00 95.31 106 ARG A CA 1
ATOM 768 C C . ARG A 1 106 ? 1.967 3.041 14.353 1.00 95.31 106 ARG A C 1
ATOM 770 O O . ARG A 1 106 ? 3.048 3.132 13.775 1.00 95.31 106 ARG A O 1
ATOM 777 N N . THR A 1 107 ? 1.778 2.302 15.444 1.00 97.38 107 THR A N 1
ATOM 778 C CA . THR A 1 107 ? 2.832 1.458 16.016 1.00 97.38 107 THR A CA 1
ATOM 779 C C . THR A 1 107 ? 3.208 0.351 15.033 1.00 97.38 107 THR A C 1
ATOM 781 O O . THR A 1 107 ? 4.382 0.244 14.686 1.00 97.38 107 THR A O 1
ATOM 784 N N . ARG A 1 108 ? 2.227 -0.372 14.469 1.00 96.62 108 ARG A N 1
ATOM 785 C CA . ARG A 1 108 ? 2.475 -1.418 13.458 1.00 96.62 108 ARG A CA 1
ATOM 786 C C . ARG A 1 108 ? 3.253 -0.880 12.251 1.00 96.62 108 ARG A C 1
ATOM 788 O O . ARG A 1 108 ? 4.235 -1.492 11.855 1.00 96.62 108 ARG A O 1
ATOM 795 N N . ARG A 1 109 ? 2.903 0.304 11.729 1.00 93.19 109 ARG A N 1
ATOM 796 C CA . ARG A 1 109 ? 3.661 0.982 10.654 1.00 93.19 109 ARG A CA 1
ATOM 797 C C . ARG A 1 109 ? 5.124 1.244 11.012 1.00 93.19 109 ARG A C 1
ATOM 799 O O . ARG A 1 109 ? 5.985 1.195 10.142 1.00 93.19 109 ARG A O 1
ATOM 806 N N . SER A 1 110 ? 5.419 1.555 12.272 1.00 91.44 110 SER A N 1
ATOM 807 C CA . SER A 1 110 ? 6.803 1.792 12.700 1.00 91.44 110 SER A CA 1
ATOM 808 C C . SER A 1 110 ? 7.639 0.511 12.819 1.00 91.44 110 SER A C 1
ATOM 810 O O . SER A 1 110 ? 8.867 0.592 12.832 1.00 91.44 110 SER A O 1
ATOM 812 N N . GLU A 1 111 ? 6.990 -0.653 12.894 1.00 93.94 111 GLU A N 1
ATOM 813 C CA . GLU A 1 111 ? 7.626 -1.951 13.147 1.00 93.94 111 GLU A CA 1
ATOM 814 C C . GLU A 1 111 ? 7.630 -2.871 11.917 1.00 93.94 111 GLU A C 1
ATOM 816 O O . GLU A 1 111 ? 8.526 -3.704 11.781 1.00 93.94 111 GLU A O 1
ATOM 821 N N . ASP A 1 112 ? 6.660 -2.715 11.015 1.00 93.00 112 ASP A N 1
ATOM 822 C CA . ASP A 1 112 ? 6.430 -3.587 9.866 1.00 93.00 112 ASP A CA 1
ATOM 823 C C . ASP A 1 112 ? 6.149 -2.768 8.595 1.00 93.00 112 ASP A C 1
ATOM 825 O O . ASP A 1 112 ? 5.175 -2.016 8.505 1.00 93.00 112 ASP A O 1
ATOM 829 N N . ALA A 1 113 ? 6.996 -2.967 7.580 1.00 89.94 113 ALA A N 1
ATOM 830 C CA . ALA A 1 113 ? 6.913 -2.302 6.280 1.00 89.94 113 ALA A CA 1
ATOM 831 C C . ALA A 1 113 ? 5.651 -2.667 5.478 1.00 89.94 113 ALA A C 1
ATOM 833 O O . ALA A 1 113 ? 5.340 -2.005 4.488 1.00 89.94 113 ALA A O 1
ATOM 834 N N . ASN A 1 114 ? 4.912 -3.705 5.884 1.00 94.81 114 ASN A N 1
ATOM 835 C CA . ASN A 1 114 ? 3.625 -4.033 5.288 1.00 94.81 114 ASN A CA 1
ATOM 836 C C . ASN A 1 114 ? 2.535 -3.003 5.636 1.00 94.81 114 ASN A C 1
ATOM 838 O O . ASN A 1 114 ? 1.552 -2.903 4.907 1.00 94.81 114 ASN A O 1
ATOM 842 N N . HIS A 1 115 ? 2.684 -2.227 6.713 1.00 94.81 115 HIS A N 1
ATOM 843 C CA . HIS A 1 115 ? 1.719 -1.207 7.129 1.00 94.81 115 HIS A CA 1
ATOM 844 C C . HIS A 1 115 ? 2.125 0.177 6.602 1.00 94.81 115 HIS A C 1
ATOM 846 O O . HIS A 1 115 ? 3.187 0.684 6.944 1.00 94.81 115 HIS A O 1
ATOM 852 N N . LEU A 1 116 ? 1.272 0.807 5.787 1.00 92.94 116 LEU A N 1
ATOM 853 C CA . LEU A 1 116 ? 1.625 2.017 5.029 1.00 92.94 116 LEU A CA 1
ATOM 854 C C . LEU A 1 116 ? 0.953 3.276 5.570 1.00 92.94 116 LEU A C 1
ATOM 856 O O . LEU A 1 116 ? 1.602 4.296 5.779 1.00 92.94 116 LEU A O 1
ATOM 860 N N . ASP A 1 117 ? -0.356 3.229 5.800 1.00 92.12 117 ASP A N 1
ATOM 861 C CA . ASP A 1 117 ? -1.090 4.396 6.282 1.00 92.12 117 ASP A CA 1
ATOM 862 C C . ASP A 1 117 ? -2.323 3.999 7.089 1.00 92.12 117 ASP A C 1
ATOM 864 O O . ASP A 1 117 ? -2.855 2.897 6.940 1.00 92.12 117 ASP A O 1
ATOM 868 N N . ALA A 1 118 ? -2.770 4.905 7.953 1.00 95.31 118 ALA A N 1
ATOM 869 C CA . ALA A 1 118 ? -3.996 4.748 8.715 1.00 95.31 118 ALA A CA 1
ATOM 870 C C . ALA A 1 118 ? -4.625 6.113 8.995 1.00 95.31 118 ALA A C 1
ATOM 872 O O . ALA A 1 118 ? -4.011 6.984 9.619 1.00 95.31 118 ALA A O 1
ATOM 873 N N . VAL A 1 119 ? -5.877 6.275 8.577 1.00 94.88 119 VAL A N 1
ATOM 874 C CA . VAL A 1 119 ? -6.645 7.508 8.767 1.00 94.88 119 VAL A CA 1
ATOM 875 C C . VAL A 1 119 ? -8.046 7.183 9.261 1.00 94.88 119 VAL A C 1
ATOM 877 O O . VAL A 1 119 ? -8.633 6.187 8.857 1.00 94.88 119 VAL A O 1
ATOM 880 N N . GLU A 1 120 ? -8.577 8.006 10.160 1.00 95.19 120 GLU A N 1
ATOM 881 C CA . GLU A 1 120 ? -9.986 7.931 10.547 1.00 95.19 120 GLU A CA 1
ATOM 882 C C . GLU A 1 120 ? -10.801 8.862 9.658 1.00 95.19 120 GLU A C 1
ATOM 884 O O . GLU A 1 120 ? -10.412 10.009 9.420 1.00 95.19 120 GLU A O 1
ATOM 889 N N . TRP A 1 121 ? -11.907 8.336 9.146 1.00 92.06 121 TRP A N 1
ATOM 890 C CA . TRP A 1 121 ? -12.866 9.078 8.349 1.00 92.06 121 TRP A CA 1
ATOM 891 C C . TRP A 1 121 ? -14.255 8.461 8.530 1.00 92.06 121 TRP A C 1
ATOM 893 O O . TRP A 1 121 ? -14.411 7.250 8.428 1.00 92.06 121 TRP A O 1
ATOM 903 N N . ASP A 1 122 ? -15.269 9.293 8.778 1.00 91.62 122 ASP A N 1
ATOM 904 C CA . ASP A 1 122 ? -16.684 8.889 8.887 1.00 91.62 122 ASP A CA 1
ATOM 905 C C . ASP A 1 122 ? -16.932 7.719 9.865 1.00 91.62 122 ASP A C 1
ATOM 907 O O . ASP A 1 122 ? -17.694 6.789 9.596 1.00 91.62 122 ASP A O 1
ATOM 911 N N . GLY A 1 123 ? -16.260 7.755 11.024 1.00 95.19 123 GLY A N 1
ATOM 912 C CA . GLY A 1 123 ? -16.495 6.803 12.114 1.00 95.19 123 GLY A CA 1
ATOM 913 C C . GLY A 1 123 ? -15.872 5.417 11.915 1.00 95.19 123 GLY A C 1
ATOM 914 O O . GLY A 1 123 ? -16.277 4.470 12.600 1.00 95.19 123 GLY A O 1
ATOM 915 N N . ILE A 1 124 ? -14.923 5.283 10.982 1.00 96.88 124 ILE A N 1
ATOM 916 C CA . ILE A 1 124 ? -14.147 4.068 10.695 1.00 96.88 124 ILE A CA 1
ATOM 917 C C . ILE A 1 124 ? -12.672 4.424 10.441 1.00 96.88 124 ILE A C 1
ATOM 919 O O . ILE A 1 124 ? -12.344 5.524 9.995 1.00 96.88 124 ILE A O 1
ATOM 923 N N . VAL A 1 125 ? -11.758 3.495 10.731 1.00 98.12 125 VAL A N 1
ATOM 924 C CA . VAL A 1 125 ? -10.342 3.618 10.367 1.00 98.12 125 VAL A CA 1
ATOM 925 C C . VAL A 1 125 ? -10.068 2.928 9.033 1.00 98.12 125 VAL A C 1
ATOM 927 O O . VAL A 1 125 ? -10.321 1.742 8.855 1.00 98.12 125 VAL A O 1
ATOM 930 N N . HIS A 1 126 ? -9.493 3.673 8.104 1.00 96.81 126 HIS A N 1
ATOM 931 C CA . HIS A 1 126 ? -9.040 3.213 6.804 1.00 96.81 126 HIS A CA 1
ATOM 932 C C . HIS A 1 126 ? -7.548 2.897 6.894 1.00 96.81 126 HIS A C 1
ATOM 934 O O . HIS A 1 126 ? -6.728 3.808 7.028 1.00 96.81 126 HIS A O 1
ATOM 940 N N . ALA A 1 127 ? -7.196 1.614 6.839 1.00 96.81 127 ALA A N 1
ATOM 941 C CA . ALA A 1 127 ? -5.820 1.137 6.901 1.00 96.81 127 ALA A CA 1
ATOM 942 C C . ALA A 1 127 ? -5.331 0.718 5.510 1.00 96.81 127 ALA A C 1
ATOM 944 O O . ALA A 1 127 ? -5.991 -0.054 4.814 1.00 96.81 127 ALA A O 1
ATOM 945 N N . VAL A 1 128 ? -4.162 1.203 5.104 1.00 94.50 128 VAL A N 1
ATOM 946 C CA . VAL A 1 128 ? -3.516 0.834 3.840 1.00 94.50 128 VAL A CA 1
ATOM 947 C C . VAL A 1 128 ? -2.306 -0.045 4.136 1.00 94.50 128 VAL A C 1
ATOM 949 O O . VAL A 1 128 ? -1.468 0.308 4.969 1.00 94.50 128 VAL A O 1
ATOM 952 N N . VAL A 1 129 ? -2.211 -1.181 3.447 1.00 95.50 129 VAL A N 1
ATOM 953 C CA . VAL A 1 129 ? -1.110 -2.150 3.584 1.00 95.50 129 VAL A CA 1
ATOM 954 C C . VAL A 1 129 ? -0.527 -2.528 2.224 1.00 95.50 129 VAL A C 1
ATOM 956 O O . VAL A 1 129 ? -1.185 -2.350 1.196 1.00 95.50 129 VAL A O 1
ATOM 959 N N . VAL A 1 130 ? 0.692 -3.074 2.189 1.00 94.25 130 VAL A N 1
ATOM 960 C CA . VAL A 1 130 ? 1.279 -3.589 0.940 1.00 94.25 130 VAL A CA 1
ATOM 961 C C . VAL A 1 130 ? 0.468 -4.787 0.462 1.00 94.25 130 VAL A C 1
ATOM 963 O O . VAL A 1 130 ? 0.004 -4.795 -0.674 1.00 94.25 130 VAL A O 1
ATOM 966 N N . TYR A 1 131 ? 0.242 -5.770 1.330 1.00 94.62 131 TYR A N 1
ATOM 967 C CA . TYR A 1 131 ? -0.526 -6.972 1.026 1.00 94.62 131 TYR A CA 1
ATOM 968 C C . TYR A 1 131 ? -1.290 -7.469 2.257 1.00 94.62 131 TYR A C 1
ATOM 970 O O . TYR A 1 131 ? -0.760 -7.474 3.368 1.00 94.62 131 TYR A O 1
ATOM 978 N N . ASP A 1 132 ? -2.522 -7.924 2.035 1.00 95.25 132 ASP A N 1
ATOM 979 C CA . ASP A 1 132 ? -3.301 -8.696 3.002 1.00 95.25 132 ASP A CA 1
ATOM 980 C C . ASP A 1 132 ? -3.963 -9.874 2.275 1.00 95.25 132 ASP A C 1
ATOM 982 O O . ASP A 1 132 ? -4.578 -9.695 1.224 1.00 95.25 132 ASP A O 1
ATOM 986 N N . ASP A 1 133 ? -3.839 -11.078 2.830 1.00 93.38 133 ASP A N 1
ATOM 987 C CA . ASP A 1 133 ? -4.591 -12.267 2.402 1.00 93.38 133 ASP A CA 1
ATOM 988 C C . ASP A 1 133 ? -5.922 -12.423 3.165 1.00 93.38 133 ASP A C 1
ATOM 990 O O . ASP A 1 133 ? -6.622 -13.427 3.023 1.00 93.38 133 ASP A O 1
ATOM 994 N N . GLY A 1 134 ? -6.264 -11.419 3.975 1.00 94.88 134 GLY A N 1
ATOM 995 C CA . GLY A 1 134 ? -7.417 -11.354 4.864 1.00 94.88 134 GLY A CA 1
ATOM 996 C C . GLY A 1 134 ? -7.049 -11.601 6.327 1.00 94.88 134 GLY A C 1
ATOM 997 O O . GLY A 1 134 ? -7.891 -11.409 7.207 1.00 94.88 134 GLY A O 1
ATOM 998 N N . SER A 1 135 ? -5.816 -12.026 6.616 1.00 96.31 135 SER A N 1
ATOM 999 C CA . SER A 1 135 ? -5.359 -12.248 7.988 1.00 96.31 135 SER A CA 1
ATOM 1000 C C . SER A 1 135 ? -5.243 -10.951 8.790 1.00 96.31 135 SER A C 1
ATOM 1002 O O . SER A 1 135 ? -5.602 -10.958 9.969 1.00 96.31 135 SER A O 1
ATOM 1004 N N . ILE A 1 136 ? -4.826 -9.840 8.174 1.00 97.06 136 ILE A N 1
ATOM 1005 C CA . ILE A 1 136 ? -4.724 -8.534 8.841 1.00 97.06 136 ILE A CA 1
ATOM 1006 C C . ILE A 1 136 ? -6.119 -7.987 9.125 1.00 97.06 136 ILE A C 1
ATOM 1008 O O . ILE A 1 136 ? -6.400 -7.621 10.266 1.00 97.06 136 ILE A O 1
ATOM 1012 N N . GLN A 1 137 ? -7.021 -7.991 8.136 1.00 97.44 137 GLN A N 1
ATOM 1013 C CA . GLN A 1 137 ? -8.419 -7.604 8.353 1.00 97.44 137 GLN A CA 1
ATOM 1014 C C . GLN A 1 137 ? -9.061 -8.428 9.483 1.00 97.44 137 GLN A C 1
ATOM 1016 O O . GLN A 1 137 ? -9.639 -7.865 10.412 1.00 97.44 137 GLN A O 1
ATOM 1021 N N . ALA A 1 138 ? -8.901 -9.755 9.463 1.00 98.12 138 ALA A N 1
ATOM 1022 C CA . ALA A 1 138 ? -9.466 -10.634 10.486 1.00 98.12 138 ALA A CA 1
ATOM 1023 C C . ALA A 1 138 ? -8.847 -10.429 11.881 1.00 98.12 138 ALA A C 1
ATOM 1025 O O . ALA A 1 138 ? -9.503 -10.693 12.893 1.00 98.12 138 ALA A O 1
ATOM 1026 N N . ASP A 1 139 ? -7.582 -10.014 11.957 1.00 98.25 139 ASP A N 1
ATOM 1027 C CA . ASP A 1 139 ? -6.927 -9.652 13.212 1.00 98.25 139 ASP A CA 1
ATOM 1028 C C . ASP A 1 139 ? -7.498 -8.363 13.804 1.00 98.25 139 ASP A C 1
ATOM 1030 O O . ASP A 1 139 ? -7.914 -8.345 14.963 1.00 98.25 139 ASP A O 1
ATOM 1034 N N . LEU A 1 140 ? -7.620 -7.326 12.978 1.00 98.31 140 LEU A N 1
ATOM 1035 C CA . LEU A 1 140 ? -8.164 -6.032 13.380 1.00 98.31 140 LEU A CA 1
ATOM 1036 C C . LEU A 1 140 ? -9.643 -6.132 13.772 1.00 98.31 140 LEU A C 1
ATOM 1038 O O . LEU A 1 140 ? -10.046 -5.563 14.786 1.00 98.31 140 LEU A O 1
ATOM 1042 N N . ASP A 1 141 ? -10.437 -6.924 13.048 1.00 98.06 141 ASP A N 1
ATOM 1043 C CA . ASP A 1 141 ? -11.838 -7.184 13.401 1.00 98.06 141 ASP A CA 1
ATOM 1044 C C . ASP A 1 141 ? -11.972 -7.898 14.753 1.00 98.06 141 ASP A C 1
ATOM 1046 O O . ASP A 1 141 ? -12.924 -7.656 15.497 1.00 98.06 141 ASP A O 1
ATOM 1050 N N . ARG A 1 142 ? -11.022 -8.776 15.101 1.00 98.25 142 ARG A N 1
ATOM 1051 C CA . ARG A 1 142 ? -11.000 -9.459 16.403 1.00 98.25 142 ARG A CA 1
ATOM 1052 C C . ARG A 1 142 ? -10.591 -8.520 17.534 1.00 98.25 142 ARG A C 1
ATOM 1054 O O . ARG A 1 142 ? -11.113 -8.651 18.639 1.00 98.25 142 ARG A O 1
ATOM 1061 N N . GLU A 1 143 ? -9.644 -7.622 17.277 1.00 98.06 143 GLU A N 1
ATOM 1062 C CA . GLU A 1 143 ? -9.091 -6.706 18.279 1.00 98.06 143 GLU A CA 1
ATOM 1063 C C . GLU A 1 143 ? -10.021 -5.514 18.561 1.00 98.06 143 GLU A C 1
ATOM 1065 O O . GLU A 1 143 ? -10.219 -5.125 19.717 1.00 98.06 143 GLU A O 1
ATOM 1070 N N . PHE A 1 144 ? -10.612 -4.938 17.514 1.00 97.62 144 PHE A N 1
ATOM 1071 C CA . PHE A 1 144 ? -11.382 -3.697 17.605 1.00 97.62 144 PHE A CA 1
ATOM 1072 C C . PHE A 1 144 ? -12.882 -3.885 17.380 1.00 97.62 144 PHE A C 1
ATOM 1074 O O . PHE A 1 144 ? -13.665 -3.060 17.845 1.00 97.62 144 PHE A O 1
ATOM 1081 N N . GLY A 1 145 ? -13.285 -4.987 16.751 1.00 97.06 145 GLY A N 1
ATOM 1082 C CA . GLY A 1 145 ? -14.655 -5.237 16.320 1.00 97.06 145 GLY A CA 1
ATOM 1083 C C . GLY A 1 145 ? -14.815 -5.049 14.813 1.00 97.06 145 GLY A C 1
ATOM 1084 O O . GLY A 1 145 ? -14.154 -4.214 14.193 1.00 97.06 145 GLY A O 1
ATOM 1085 N N . THR A 1 146 ? -15.719 -5.832 14.222 1.00 95.25 146 THR A N 1
ATOM 1086 C CA . THR A 1 146 ? -16.000 -5.790 12.783 1.00 95.25 146 THR A CA 1
ATOM 1087 C C . THR A 1 146 ? -16.449 -4.400 12.342 1.00 95.25 146 THR A C 1
ATOM 1089 O O . THR A 1 146 ? -17.360 -3.823 12.936 1.00 95.25 146 THR A O 1
ATOM 1092 N N . GLY A 1 147 ? -15.834 -3.886 11.275 1.00 93.94 147 GLY A N 1
ATOM 1093 C CA . GLY A 1 147 ? -16.198 -2.594 10.683 1.00 93.94 147 GLY A CA 1
ATOM 1094 C C . GLY A 1 147 ? -15.646 -1.373 11.426 1.00 93.94 147 GLY A C 1
ATOM 1095 O O . GLY A 1 147 ? -15.994 -0.249 11.078 1.00 93.94 147 GLY A O 1
ATOM 1096 N N . VAL A 1 148 ? -14.780 -1.571 12.426 1.00 97.69 148 VAL A N 1
ATOM 1097 C CA . VAL A 1 148 ? -14.006 -0.476 13.038 1.00 97.69 148 VAL A CA 1
ATOM 1098 C C . VAL A 1 148 ? -12.800 -0.105 12.185 1.00 97.69 148 VAL A C 1
ATOM 1100 O O . VAL A 1 148 ? -12.441 1.070 12.102 1.00 97.69 148 VAL A O 1
ATOM 1103 N N . VAL A 1 149 ? -12.175 -1.100 11.555 1.00 98.06 149 VAL A N 1
ATOM 1104 C CA . VAL A 1 149 ? -11.066 -0.901 10.626 1.00 98.06 149 VAL A CA 1
ATOM 1105 C C . VAL A 1 149 ? -11.388 -1.602 9.316 1.00 98.06 149 VAL A C 1
ATOM 1107 O O . VAL A 1 149 ? -11.800 -2.759 9.318 1.00 98.06 149 VAL A O 1
ATOM 1110 N N . VAL A 1 150 ? -11.175 -0.912 8.202 1.00 97.12 150 VAL A N 1
ATOM 1111 C CA . VAL A 1 150 ? -11.205 -1.491 6.860 1.00 97.12 150 VAL A CA 1
ATOM 1112 C C . VAL A 1 150 ? -9.800 -1.454 6.272 1.00 97.12 150 VAL A C 1
ATOM 1114 O O . VAL A 1 150 ? -9.138 -0.414 6.278 1.00 97.12 150 VAL A O 1
ATOM 1117 N N . VAL A 1 151 ? -9.330 -2.597 5.783 1.00 96.44 151 VAL A N 1
ATOM 1118 C CA . VAL A 1 151 ? -8.014 -2.751 5.163 1.00 96.44 151 VAL A CA 1
ATOM 1119 C C . VAL A 1 151 ? -8.138 -2.644 3.647 1.00 96.44 151 VAL A C 1
ATOM 1121 O O . VAL A 1 151 ? -8.988 -3.277 3.023 1.00 96.44 151 VAL A O 1
ATOM 1124 N N . ARG A 1 152 ? -7.244 -1.863 3.039 1.00 93.56 152 ARG A N 1
ATOM 1125 C CA . ARG A 1 152 ? -7.022 -1.821 1.594 1.00 93.56 152 ARG A CA 1
ATOM 1126 C C . ARG A 1 152 ? -5.583 -2.193 1.281 1.00 93.56 152 ARG A C 1
ATOM 1128 O O . ARG A 1 152 ? -4.650 -1.530 1.733 1.00 93.56 152 ARG A O 1
ATOM 1135 N N . SER A 1 153 ? -5.408 -3.221 0.464 1.00 93.19 153 SER A N 1
ATOM 1136 C CA . SER A 1 153 ? -4.091 -3.677 0.021 1.00 93.19 153 SER A CA 1
ATOM 1137 C C . SER A 1 153 ? -3.678 -3.010 -1.289 1.00 93.19 153 SER A C 1
ATOM 1139 O O . SER A 1 153 ? -4.492 -2.865 -2.205 1.00 93.19 153 SER A O 1
ATOM 1141 N N . ALA A 1 154 ? -2.404 -2.636 -1.396 1.00 90.12 154 ALA A N 1
ATOM 1142 C CA . ALA A 1 154 ? -1.815 -2.163 -2.647 1.00 90.12 154 ALA A CA 1
ATOM 1143 C C . ALA A 1 154 ? -1.604 -3.310 -3.653 1.00 90.12 154 ALA A C 1
ATOM 1145 O O . ALA A 1 154 ? -1.825 -3.142 -4.852 1.00 90.12 154 ALA A O 1
ATOM 1146 N N . LEU A 1 155 ? -1.198 -4.483 -3.160 1.00 89.94 155 LEU A N 1
ATOM 1147 C CA . LEU A 1 155 ? -1.076 -5.733 -3.905 1.00 89.94 155 LEU A CA 1
ATOM 1148 C C . LEU A 1 155 ? -2.260 -6.646 -3.631 1.00 89.94 155 LEU A C 1
ATOM 1150 O O . LEU A 1 155 ? -2.918 -6.557 -2.597 1.00 89.94 155 LEU A O 1
ATOM 1154 N N . ARG A 1 156 ? -2.500 -7.571 -4.558 1.00 85.69 156 ARG A N 1
ATOM 1155 C CA . ARG A 1 156 ? -3.634 -8.487 -4.496 1.00 85.69 156 ARG A CA 1
ATOM 1156 C C . ARG A 1 156 ? -3.222 -9.890 -4.917 1.00 85.69 156 ARG A C 1
ATOM 1158 O O . ARG A 1 156 ? -2.323 -10.021 -5.752 1.00 85.69 156 ARG A O 1
ATOM 1165 N N . PRO A 1 157 ? -3.881 -10.925 -4.378 1.00 84.88 157 PRO A N 1
ATOM 1166 C CA . PRO A 1 157 ? -3.734 -12.272 -4.903 1.00 84.88 157 PRO A CA 1
ATOM 1167 C C . PRO A 1 157 ? -4.290 -12.343 -6.336 1.00 84.88 157 PRO A C 1
ATOM 1169 O O . PRO A 1 157 ? -5.252 -11.648 -6.671 1.00 84.88 157 PRO A O 1
ATOM 1172 N N . VAL A 1 158 ? -3.669 -13.175 -7.177 1.00 80.81 158 VAL A N 1
ATOM 1173 C CA . VAL A 1 158 ? -4.013 -13.388 -8.597 1.00 80.81 158 VAL A CA 1
ATOM 1174 C C . VAL A 1 158 ? -4.126 -14.865 -8.936 1.00 80.81 158 VAL A C 1
ATOM 1176 O O . VAL A 1 158 ? -3.470 -15.679 -8.247 1.00 80.81 158 VAL A O 1
#

Secondary structure (DSSP, 8-state):
-EEE-TTT--EEEE-SEE-SSSS--EES-EEEEES--GGGSPP--EETTEEEE-EE--EEE-SSEEEESS--EET--TTS-S--TTTS------HHHHHHHHHHHHHHHHH-TTEEEEEEETTEEEEEES--SSHHHHHHHHHH-TTSEEEEESS---